Protein AF-A0A379W0Y0-F1 (afdb_monomer)

Secondary structure (DSSP, 8-state):
-----GGGTTTSHHHHHHHHHHHHHHHHHHTSSS------TT-TTSEEETTSHHHHHH-GGGTTGGGTTT-TT--GGGHHHHHHHHHT-TTSS--EEE---

Organism: Salmonella enterica I (NCBI:txid59201)

Radius of gyration: 14.14 Å; Cα contacts (8 Å, |Δi|>4): 110; chains: 1; bounding box: 39×30×35 Å

Solvent-accessible surface area (backbone atoms only — not comparable to full-atom values): 6100 Å² total; per-residue (Å²): 140,84,84,84,58,64,49,43,47,54,34,12,54,67,47,46,54,51,34,39,54,50,32,49,52,52,56,60,55,61,75,43,93,65,86,81,87,88,83,70,95,76,64,78,80,67,60,38,56,49,86,32,75,52,17,58,73,61,40,37,25,65,76,16,42,65,69,53,72,79,49,91,84,60,57,75,79,46,44,71,35,42,52,49,37,45,68,68,21,77,85,79,49,88,46,44,42,50,68,76,127

pLDDT: mean 95.02, std 7.45, range [52.53, 98.56]

Nearest PDB structures (foldseek):
  4blw-assembly2_B  TM=1.003E+00  e=2.201E-15  Escherichia coli K-12
  6qe5-assembly2_B  TM=9.973E-01  e=5.843E-13  Escherichia coli PCN033
  7p8q-assembly1_A  TM=9.212E-01  e=9.213E-12  Escherichia coli K-12
  6qdx-assembly4_D  TM=9.418E-01  e=1.453E-10  Escherichia coli
  7p9i-assembly1_A  TM=9.393E-01  e=5.769E-10  Escherichia coli K-12

Foldseek 3Di:
DDPDACLLVFQAAVNQVVLLVVLLVVVVVVVDPDDDDDDDPCCHPQKYFCPDPSNVVNVRNCNGVVVALPDPPHDPSCCSFSVVQCVVVVVPDRGMGGGDD

Sequence (101 aa):
MLSYRHSFHAGNHADVLKHTVQSLIIESLKEKEKPFLYLDTHAGAGRYQLGSEHAERTGEYLEGIARIWQQDDLPAELEPYISVVKHFNRSGQLRYYRAPR

InterPro domains:
  IPR007473 Ribosomal RNA large subunit methyltransferase J [PF04378] (33-98)
  IPR007473 Ribosomal RNA large subunit methyltransferase J [PTHR37426] (1-98)
  IPR029063 S-adenosyl-L-methionine-dependent methyltransferase superfamily [G3DSA:3.40.50.150] (1-99)
  IPR029063 S-adenosyl-L-methionine-dependent methyltransferase superfamily [SSF53335] (9-97)

Mean predicted aligned error: 2.99 Å

Structure (mmCIF, N/CA/C/O backbone):
data_AF-A0A379W0Y0-F1
#
_entry.id   AF-A0A379W0Y0-F1
#
loop_
_atom_site.group_PDB
_atom_site.id
_atom_site.type_symbol
_atom_site.label_atom_id
_atom_site.label_alt_id
_atom_site.label_comp_id
_atom_site.label_asym_id
_atom_site.label_entity_id
_atom_site.label_seq_id
_atom_site.pdbx_PDB_ins_code
_atom_site.Cartn_x
_atom_site.Cartn_y
_atom_site.Cartn_z
_atom_site.occupancy
_atom_site.B_iso_or_equiv
_atom_site.auth_seq_id
_atom_site.auth_comp_id
_atom_site.auth_asym_id
_atom_site.auth_atom_id
_atom_site.pdbx_PDB_model_num
ATOM 1 N N . MET A 1 1 ? 21.985 14.536 2.533 1.00 52.53 1 MET A N 1
ATOM 2 C CA . MET A 1 1 ? 22.063 13.459 1.523 1.00 52.53 1 MET A CA 1
ATOM 3 C C . MET A 1 1 ? 20.719 12.739 1.540 1.00 52.53 1 MET A C 1
ATOM 5 O O . MET A 1 1 ? 20.389 12.165 2.565 1.00 52.53 1 MET A O 1
ATOM 9 N N . LEU A 1 2 ? 19.903 12.852 0.489 1.00 60.81 2 LEU A N 1
ATOM 10 C CA . LEU A 1 2 ? 18.617 12.144 0.379 1.00 60.81 2 LEU A CA 1
ATOM 11 C C . LEU A 1 2 ? 18.576 11.449 -0.984 1.00 60.81 2 LEU A C 1
ATOM 13 O O . LEU A 1 2 ? 18.054 11.991 -1.953 1.00 60.81 2 LEU A O 1
ATOM 17 N N . SER A 1 3 ? 19.207 10.278 -1.063 1.00 84.44 3 SER A N 1
ATOM 18 C CA . SER A 1 3 ? 19.286 9.489 -2.302 1.00 84.44 3 SER A CA 1
ATOM 19 C C . SER A 1 3 ? 18.192 8.422 -2.393 1.00 84.44 3 SER A C 1
ATOM 21 O O . SER A 1 3 ? 17.907 7.933 -3.483 1.00 84.44 3 SER A O 1
ATOM 23 N N . TYR A 1 4 ? 17.551 8.068 -1.272 1.00 92.50 4 TYR A N 1
ATOM 24 C CA . TYR A 1 4 ? 16.474 7.082 -1.260 1.00 92.50 4 TYR A CA 1
ATOM 25 C C . TYR A 1 4 ? 15.196 7.660 -1.873 1.00 92.50 4 TYR A C 1
ATOM 27 O O . TYR A 1 4 ? 14.703 8.707 -1.446 1.00 92.50 4 TYR A O 1
ATOM 35 N N . ARG A 1 5 ? 14.624 6.945 -2.846 1.00 93.31 5 ARG A N 1
ATOM 36 C CA . ARG A 1 5 ? 13.297 7.234 -3.394 1.00 93.31 5 ARG A CA 1
ATOM 37 C C . ARG A 1 5 ? 12.438 5.987 -3.328 1.00 93.31 5 ARG A C 1
ATOM 39 O O . ARG A 1 5 ? 12.729 4.983 -3.965 1.00 93.31 5 ARG A O 1
ATOM 46 N N . HIS A 1 6 ? 11.319 6.089 -2.624 1.00 96.00 6 HIS A N 1
ATOM 47 C CA . HIS A 1 6 ? 10.412 4.956 -2.466 1.00 96.00 6 HIS A CA 1
ATOM 48 C C . HIS A 1 6 ? 9.766 4.499 -3.789 1.00 96.00 6 HIS A C 1
ATOM 50 O O . HIS A 1 6 ? 9.320 3.368 -3.889 1.00 96.00 6 HIS A O 1
ATOM 56 N N . SER A 1 7 ? 9.785 5.323 -4.846 1.00 96.00 7 SER A N 1
ATOM 57 C CA . SER A 1 7 ? 9.307 4.935 -6.181 1.00 96.00 7 SER A CA 1
ATOM 58 C C . SER A 1 7 ? 10.071 3.766 -6.812 1.00 96.00 7 SER A C 1
ATOM 60 O O . SER A 1 7 ? 9.516 3.126 -7.692 1.00 96.00 7 SER A O 1
ATOM 62 N N . PHE A 1 8 ? 11.309 3.487 -6.385 1.00 97.00 8 PHE A N 1
ATOM 63 C CA . PHE A 1 8 ? 12.052 2.291 -6.814 1.00 97.00 8 PHE A CA 1
ATOM 64 C C . PHE A 1 8 ? 11.533 0.999 -6.167 1.00 97.00 8 PHE A C 1
ATOM 66 O O . PHE A 1 8 ? 11.854 -0.083 -6.638 1.00 97.00 8 PHE A O 1
ATOM 73 N N . HIS A 1 9 ? 10.752 1.099 -5.092 1.00 97.56 9 HIS A N 1
ATOM 74 C CA . HIS A 1 9 ? 10.368 -0.042 -4.253 1.00 97.56 9 HIS A CA 1
ATOM 75 C C . HIS A 1 9 ? 8.853 -0.157 -4.056 1.00 97.56 9 HIS A C 1
ATOM 77 O O . HIS A 1 9 ? 8.368 -1.083 -3.409 1.00 97.56 9 HIS A O 1
ATOM 83 N N . ALA A 1 10 ? 8.099 0.808 -4.584 1.00 98.06 10 ALA A N 1
ATOM 84 C CA . ALA A 1 10 ? 6.671 0.925 -4.362 1.00 98.06 10 ALA A CA 1
ATOM 85 C C . ALA A 1 10 ? 5.946 -0.345 -4.820 1.00 98.06 10 ALA A C 1
ATOM 87 O O . ALA A 1 10 ? 6.011 -0.716 -5.989 1.00 98.06 10 ALA A O 1
ATOM 88 N N . GLY A 1 11 ? 5.230 -0.987 -3.899 1.00 98.12 11 GLY A N 1
ATOM 89 C CA . GLY A 1 11 ? 4.454 -2.193 -4.188 1.00 98.12 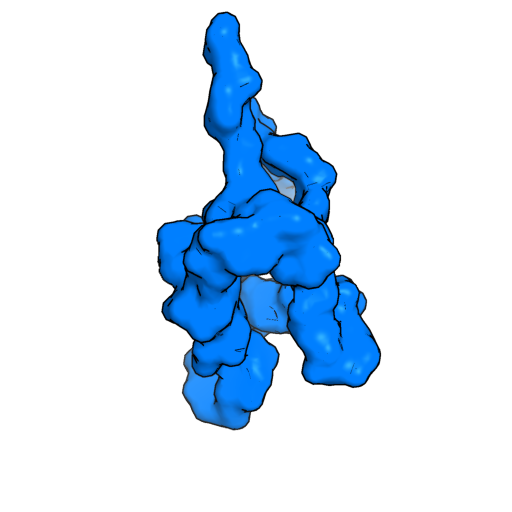11 GLY A CA 1
ATOM 90 C C . GLY A 1 11 ? 5.239 -3.499 -4.140 1.00 98.12 11 GLY A C 1
ATOM 91 O O . GLY A 1 11 ? 4.681 -4.534 -4.499 1.00 98.12 11 GLY A O 1
ATOM 92 N N . ASN A 1 12 ? 6.491 -3.484 -3.682 1.00 98.50 12 ASN A N 1
ATOM 93 C CA . ASN A 1 12 ? 7.244 -4.706 -3.413 1.00 98.50 12 ASN A CA 1
ATOM 94 C C . ASN A 1 12 ? 6.651 -5.519 -2.239 1.00 98.50 12 ASN A C 1
ATOM 96 O O . ASN A 1 12 ? 5.674 -5.124 -1.596 1.00 98.50 12 ASN A O 1
ATOM 100 N N . HIS A 1 13 ? 7.248 -6.672 -1.930 1.00 98.50 13 HIS A N 1
ATOM 101 C CA . HIS A 1 13 ? 6.771 -7.550 -0.855 1.00 98.50 13 HIS A CA 1
ATOM 102 C C . HIS A 1 13 ? 6.800 -6.893 0.542 1.00 98.50 13 HIS A C 1
ATOM 104 O O . HIS A 1 13 ? 5.939 -7.175 1.376 1.00 98.50 13 HIS A O 1
ATOM 110 N N . ALA A 1 14 ? 7.767 -6.009 0.815 1.00 98.25 14 ALA A N 1
ATOM 111 C CA . ALA A 1 14 ? 7.866 -5.312 2.098 1.00 98.25 14 ALA A CA 1
ATOM 112 C C . ALA A 1 14 ? 6.711 -4.320 2.266 1.00 98.25 14 ALA A C 1
ATOM 114 O O . ALA A 1 14 ? 6.107 -4.217 3.332 1.00 98.25 14 ALA A O 1
ATOM 115 N N . ASP A 1 15 ? 6.366 -3.636 1.183 1.00 98.19 15 ASP A N 1
ATOM 116 C CA . ASP A 1 15 ? 5.219 -2.752 1.088 1.00 98.19 15 ASP A CA 1
ATOM 117 C C . ASP A 1 15 ? 3.888 -3.504 1.234 1.00 98.19 15 ASP A C 1
ATOM 119 O O . ASP A 1 15 ? 2.995 -3.018 1.927 1.00 98.19 15 ASP A O 1
ATOM 123 N N . VAL A 1 16 ? 3.769 -4.705 0.656 1.00 98.31 16 VAL A N 1
ATOM 124 C CA . VAL A 1 16 ? 2.607 -5.589 0.854 1.00 98.31 16 VAL A CA 1
ATOM 125 C C . VAL A 1 16 ? 2.433 -5.944 2.332 1.00 98.31 16 VAL A C 1
ATOM 127 O O . VAL A 1 16 ? 1.341 -5.758 2.870 1.00 98.31 16 VAL A O 1
ATOM 130 N N . LEU A 1 17 ? 3.495 -6.393 3.011 1.00 98.56 17 LEU A N 1
ATOM 131 C CA . LEU A 1 17 ? 3.446 -6.707 4.444 1.00 98.56 17 LEU A CA 1
ATOM 132 C C . LEU A 1 17 ? 3.056 -5.474 5.270 1.00 98.56 17 LEU A C 1
ATOM 134 O O . LEU A 1 17 ? 2.122 -5.523 6.070 1.00 98.56 17 LEU A O 1
ATOM 138 N N . LYS A 1 18 ? 3.748 -4.354 5.044 1.00 98.25 18 LYS A N 1
ATOM 139 C CA . LYS A 1 18 ? 3.547 -3.099 5.775 1.00 98.25 18 LYS A CA 1
ATOM 140 C C . LYS A 1 18 ? 2.108 -2.600 5.658 1.00 98.25 18 LYS A C 1
ATOM 142 O O . LYS A 1 18 ? 1.486 -2.301 6.674 1.00 98.25 18 LYS A O 1
ATOM 147 N N . HIS A 1 19 ? 1.569 -2.521 4.443 1.00 98.38 19 HIS A N 1
ATOM 148 C CA . HIS A 1 19 ? 0.234 -1.964 4.219 1.00 98.38 19 HIS A CA 1
ATOM 149 C C . HIS A 1 19 ? -0.895 -2.920 4.599 1.00 98.38 19 HIS A C 1
ATOM 151 O O . HIS A 1 19 ? -1.957 -2.442 4.987 1.00 98.38 19 HIS A O 1
ATOM 157 N N . THR A 1 20 ? -0.652 -4.233 4.579 1.00 98.25 20 THR A N 1
ATOM 158 C CA . THR A 1 20 ? -1.579 -5.223 5.149 1.00 98.25 20 THR A CA 1
ATOM 159 C C . THR A 1 20 ? -1.734 -5.016 6.654 1.00 98.25 20 THR A C 1
ATOM 161 O O . THR A 1 20 ? -2.842 -4.863 7.163 1.00 98.25 20 THR A O 1
ATOM 164 N N . VAL A 1 21 ? -0.617 -4.951 7.385 1.00 98.50 21 VAL A N 1
ATOM 165 C CA . VAL A 1 21 ? -0.650 -4.717 8.837 1.00 98.50 21 VAL A CA 1
ATOM 166 C C . VAL A 1 21 ? -1.295 -3.366 9.142 1.00 98.50 21 VAL A C 1
ATOM 168 O O . VAL A 1 21 ? -2.153 -3.265 10.014 1.00 98.50 21 VAL A O 1
ATOM 171 N N . GLN A 1 22 ? -0.927 -2.331 8.388 1.00 98.50 22 GLN A N 1
ATOM 172 C CA . GLN A 1 22 ? -1.490 -0.999 8.551 1.00 98.50 22 GLN A CA 1
ATOM 173 C C . GLN A 1 22 ? -3.012 -0.972 8.337 1.00 98.50 22 GLN A C 1
ATOM 175 O O . GLN A 1 22 ? -3.711 -0.358 9.142 1.00 98.50 22 GLN A O 1
ATOM 180 N N . SER A 1 23 ? -3.539 -1.620 7.289 1.00 98.25 23 SER A N 1
ATOM 181 C CA . SER A 1 23 ? -4.986 -1.6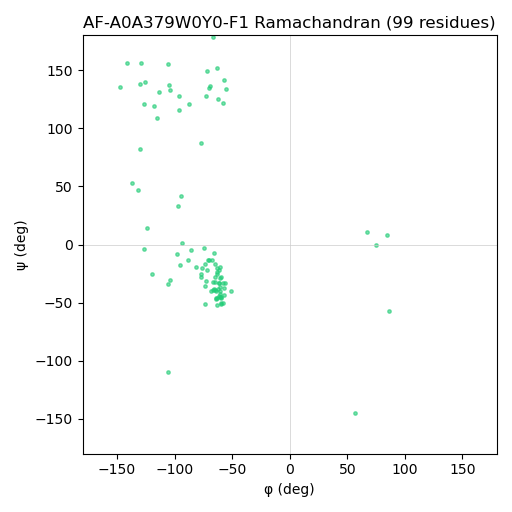43 7.047 1.00 98.25 23 SER A CA 1
ATOM 182 C C . SER A 1 23 ? -5.737 -2.355 8.162 1.00 98.25 23 SER A C 1
ATOM 184 O O . SER A 1 23 ? -6.773 -1.866 8.590 1.00 98.25 23 SER A O 1
ATOM 186 N N . LEU A 1 24 ? -5.196 -3.459 8.680 1.00 98.44 24 LEU A N 1
ATOM 187 C CA . LEU A 1 24 ? -5.815 -4.198 9.782 1.00 98.44 24 LEU A CA 1
ATOM 188 C C . LEU A 1 24 ? -5.822 -3.394 11.088 1.00 98.44 24 LEU A C 1
ATOM 190 O O . LEU A 1 24 ? -6.825 -3.385 11.797 1.00 98.44 24 LEU A O 1
ATOM 194 N N . ILE A 1 25 ? -4.741 -2.662 11.382 1.00 98.50 25 ILE A N 1
ATOM 195 C CA . ILE A 1 25 ? -4.702 -1.738 12.526 1.00 98.50 25 ILE A CA 1
ATOM 196 C C . ILE A 1 25 ? -5.779 -0.658 12.375 1.00 98.50 25 ILE A C 1
ATOM 198 O O . ILE A 1 25 ? -6.486 -0.363 13.335 1.00 98.50 25 ILE A O 1
ATOM 202 N N . ILE A 1 26 ? -5.920 -0.076 11.180 1.00 98.00 26 ILE A N 1
ATOM 203 C CA . ILE A 1 26 ? -6.936 0.948 10.906 1.00 98.00 26 ILE A CA 1
ATOM 204 C C . ILE A 1 26 ? -8.349 0.376 11.070 1.00 98.00 26 ILE A C 1
ATOM 206 O O . ILE A 1 26 ? -9.172 1.010 11.727 1.00 98.00 26 ILE A O 1
ATOM 210 N N . GLU A 1 27 ? -8.631 -0.812 10.530 1.00 98.12 27 GLU A N 1
ATOM 211 C CA . GLU A 1 27 ? -9.938 -1.459 10.697 1.00 98.12 27 GLU A CA 1
ATOM 212 C C . GLU A 1 27 ? -10.251 -1.739 12.170 1.00 98.12 27 GLU A C 1
ATOM 214 O O . GLU A 1 27 ? -11.341 -1.404 12.626 1.00 98.12 27 GLU A O 1
ATOM 219 N N . SER A 1 28 ? -9.277 -2.217 12.949 1.00 98.44 28 SER A N 1
ATOM 220 C CA . SER A 1 28 ? -9.474 -2.446 14.384 1.00 98.44 28 SER A CA 1
ATOM 221 C C . SER A 1 28 ? -9.705 -1.145 15.167 1.00 98.44 28 SER A C 1
ATOM 223 O O . SER A 1 28 ? -10.556 -1.083 16.053 1.00 98.44 28 SER A O 1
ATOM 225 N N . LEU A 1 29 ? -9.006 -0.055 14.827 1.00 98.31 29 LEU A N 1
ATOM 226 C CA . LEU A 1 29 ? -9.232 1.250 15.461 1.00 98.31 29 LEU A CA 1
ATOM 227 C C . LEU A 1 29 ? -10.633 1.810 15.171 1.00 98.31 29 LEU A C 1
ATOM 229 O O . LEU A 1 29 ? -11.205 2.477 16.034 1.00 98.31 29 LEU A O 1
ATOM 233 N N . LYS A 1 30 ? -11.197 1.514 13.992 1.00 97.56 30 LYS A N 1
ATOM 234 C CA . LYS A 1 30 ? -12.552 1.925 13.585 1.00 97.56 30 LYS A CA 1
ATOM 235 C C . LYS A 1 30 ? -13.671 1.186 14.325 1.00 97.56 30 LYS A C 1
ATOM 237 O O . LYS A 1 30 ? -14.807 1.646 14.274 1.00 97.56 30 LYS A O 1
ATOM 242 N N . GLU A 1 31 ? -13.385 0.090 15.032 1.00 98.44 31 GLU A N 1
ATOM 243 C CA . GLU A 1 31 ? -14.386 -0.635 15.836 1.00 98.44 31 GLU A CA 1
ATOM 244 C C . GLU A 1 31 ? -14.951 0.215 16.988 1.00 98.44 31 GLU A C 1
ATOM 246 O O . GLU A 1 31 ? -16.029 -0.068 17.510 1.00 98.44 31 GLU A O 1
ATOM 251 N N . LYS A 1 32 ? -14.235 1.270 17.400 1.00 98.19 32 LYS A N 1
ATOM 252 C CA . LYS A 1 32 ? -14.696 2.235 18.403 1.00 98.19 32 LYS A CA 1
ATOM 253 C C . LYS A 1 32 ? -15.111 3.535 17.728 1.00 98.19 32 LYS A C 1
ATOM 255 O O . LYS A 1 32 ? -14.371 4.089 16.928 1.00 98.19 32 LYS A O 1
ATOM 260 N N . GLU A 1 33 ? -16.228 4.108 18.170 1.00 97.50 33 GLU A N 1
ATOM 261 C CA . GLU A 1 33 ? -16.724 5.392 17.646 1.00 97.50 33 GLU A CA 1
ATOM 262 C C . GLU A 1 33 ? -15.836 6.601 17.998 1.00 97.50 33 GLU A C 1
ATOM 264 O O . GLU A 1 33 ? -16.004 7.689 17.449 1.00 97.50 33 GLU A O 1
ATOM 269 N N . LYS A 1 34 ? -14.886 6.446 18.931 1.00 98.12 34 LYS A N 1
ATOM 270 C CA . LYS A 1 34 ? -13.976 7.536 19.300 1.00 98.12 34 LYS A CA 1
ATOM 271 C C . LYS A 1 34 ? -12.999 7.817 18.152 1.00 98.12 34 LYS A C 1
ATOM 273 O O . LYS A 1 34 ? -12.391 6.876 17.645 1.00 98.12 34 LYS A O 1
ATOM 278 N N . PRO A 1 35 ? -12.768 9.093 17.792 1.00 98.25 35 PRO A N 1
ATOM 279 C CA . PRO A 1 35 ? -11.807 9.427 16.750 1.00 98.25 35 PRO A CA 1
ATOM 280 C C . PRO A 1 35 ? -10.385 9.013 17.153 1.00 98.25 35 PRO A C 1
ATOM 282 O O . PRO A 1 35 ? -10.033 9.024 18.336 1.00 98.25 35 PRO A O 1
ATOM 285 N N . PHE A 1 36 ? -9.553 8.710 16.156 1.00 98.38 36 PHE A N 1
ATOM 286 C CA . PHE A 1 36 ? -8.131 8.416 16.328 1.00 98.38 36 PHE A CA 1
ATOM 287 C C . PHE A 1 36 ? -7.268 9.257 15.377 1.00 98.38 36 PHE A C 1
ATOM 289 O O . PHE A 1 36 ? -7.730 9.725 14.337 1.00 98.38 36 PHE A O 1
ATOM 296 N N . LEU A 1 37 ? -6.001 9.452 15.749 1.00 98.06 37 LEU A N 1
ATOM 297 C CA . LEU A 1 37 ? -4.995 10.120 14.924 1.00 98.06 37 LEU A CA 1
ATOM 298 C C . LEU A 1 37 ? -4.177 9.073 14.166 1.00 98.06 37 LEU A C 1
ATOM 300 O O . LEU A 1 37 ? -3.580 8.191 14.782 1.00 98.06 37 LEU A O 1
ATOM 304 N N . TYR A 1 38 ? -4.081 9.228 12.849 1.00 97.62 38 TYR A N 1
ATOM 305 C CA . TYR A 1 38 ? -3.083 8.541 12.037 1.00 97.62 38 TYR A CA 1
ATOM 306 C C . TYR A 1 38 ? -1.878 9.467 11.825 1.00 97.62 38 TYR A C 1
ATOM 308 O O . TYR A 1 38 ? -2.004 10.532 11.217 1.00 97.62 38 TYR A O 1
ATOM 316 N N . LEU A 1 39 ? -0.716 9.073 12.348 1.00 97.69 39 LEU A N 1
ATOM 317 C CA . LEU A 1 39 ? 0.535 9.820 12.228 1.00 97.69 39 LEU A CA 1
ATOM 318 C C . LEU A 1 39 ? 1.566 8.977 11.477 1.00 97.69 39 LEU A C 1
ATOM 320 O O . LEU A 1 39 ? 1.961 7.910 11.942 1.00 97.69 39 LEU A O 1
ATOM 324 N N . ASP A 1 40 ? 2.026 9.488 10.337 1.00 96.88 40 ASP A N 1
ATOM 325 C CA . ASP A 1 40 ? 3.033 8.850 9.492 1.00 96.88 40 ASP A CA 1
ATOM 326 C C . ASP A 1 40 ? 4.297 9.716 9.446 1.00 96.88 40 ASP A C 1
ATOM 328 O O . ASP A 1 40 ? 4.315 10.803 8.864 1.00 96.88 40 ASP A O 1
ATOM 332 N N . THR A 1 41 ? 5.357 9.240 10.098 1.00 96.62 41 THR A N 1
ATOM 333 C CA . THR A 1 41 ? 6.624 9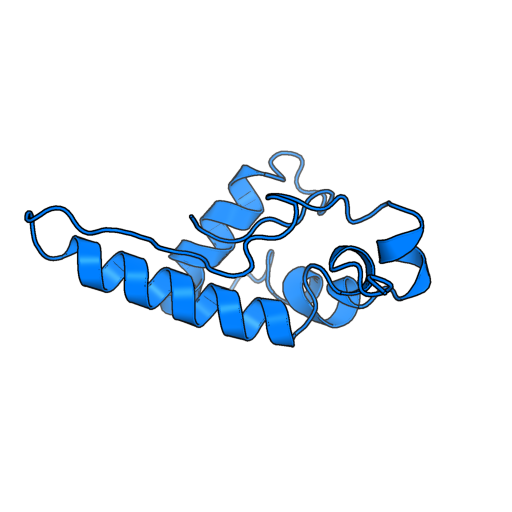.975 10.233 1.00 96.62 41 THR A CA 1
ATOM 334 C C . THR A 1 41 ? 7.414 10.047 8.926 1.00 96.62 41 THR A C 1
ATOM 336 O O . THR A 1 41 ? 8.237 10.945 8.766 1.00 96.62 41 THR A O 1
ATOM 339 N N . HIS A 1 42 ? 7.168 9.127 7.988 1.00 94.69 42 HIS A N 1
ATOM 340 C CA . HIS A 1 42 ? 7.923 8.985 6.742 1.00 94.69 42 HIS A CA 1
ATOM 341 C C . HIS A 1 42 ? 6.973 8.731 5.562 1.00 94.69 42 HIS A C 1
ATOM 343 O O . HIS A 1 42 ? 7.155 7.803 4.774 1.00 94.69 42 HIS A O 1
ATOM 349 N N . ALA A 1 43 ? 5.981 9.611 5.408 1.00 93.62 43 ALA A N 1
ATOM 350 C CA . ALA A 1 43 ? 4.823 9.397 4.538 1.00 93.62 43 ALA A CA 1
ATOM 351 C C . ALA A 1 43 ? 5.093 9.328 3.024 1.00 93.62 43 ALA A C 1
ATOM 353 O O . ALA A 1 43 ? 4.176 9.054 2.238 1.00 93.62 43 ALA A O 1
ATOM 354 N N . GLY A 1 44 ? 6.321 9.602 2.581 1.00 92.62 44 GLY A N 1
ATOM 355 C CA . GLY A 1 44 ? 6.694 9.552 1.171 1.00 92.62 44 GLY A CA 1
ATOM 356 C C . GLY A 1 44 ? 5.834 10.464 0.283 1.00 92.62 44 GLY A C 1
ATOM 357 O O . GLY A 1 44 ? 5.428 11.551 0.683 1.00 92.62 44 GLY A O 1
ATOM 358 N N . ALA A 1 45 ? 5.560 10.020 -0.947 1.00 93.25 45 ALA A N 1
ATOM 359 C CA . ALA A 1 45 ? 4.901 10.824 -1.984 1.00 93.25 45 ALA A CA 1
ATOM 360 C C . ALA A 1 45 ? 3.369 10.658 -2.042 1.00 93.25 45 ALA A C 1
ATOM 362 O O . ALA A 1 45 ? 2.718 11.223 -2.919 1.00 93.25 45 ALA A O 1
ATOM 363 N N . GLY A 1 46 ? 2.764 9.851 -1.165 1.00 92.81 46 GLY A N 1
ATOM 364 C CA . GLY A 1 46 ? 1.322 9.569 -1.218 1.00 92.81 46 GLY A CA 1
ATOM 365 C C . GLY A 1 46 ? 0.950 8.416 -2.148 1.00 92.81 46 GLY A C 1
ATOM 366 O O . GLY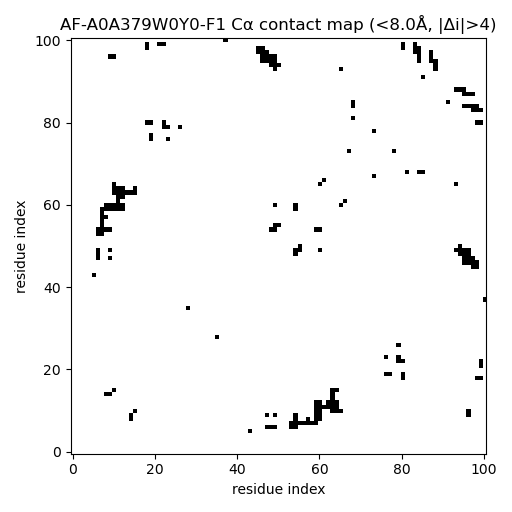 A 1 46 ? 0.335 7.443 -1.715 1.00 92.81 46 GLY A O 1
ATOM 367 N N . ARG A 1 47 ? 1.325 8.529 -3.424 1.00 94.31 47 ARG A N 1
ATOM 368 C CA . ARG A 1 47 ? 1.098 7.520 -4.469 1.00 94.31 47 ARG A CA 1
ATOM 369 C C . ARG A 1 47 ? 2.299 7.426 -5.403 1.00 94.31 47 ARG A C 1
ATOM 371 O O . ARG A 1 47 ? 3.018 8.407 -5.583 1.00 94.31 47 ARG A O 1
A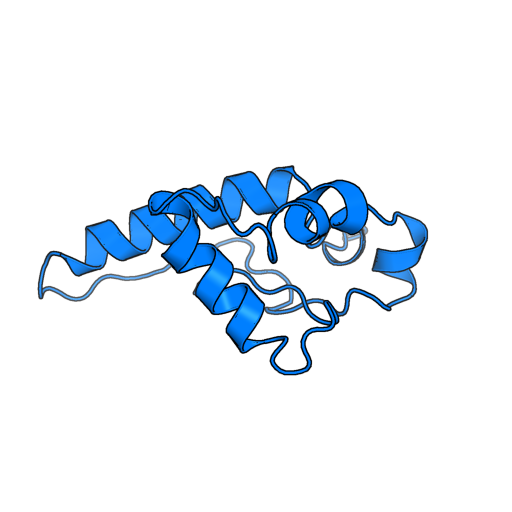TOM 378 N N . TYR A 1 48 ? 2.448 6.283 -6.057 1.00 96.94 48 TYR A N 1
ATOM 379 C CA . TYR A 1 48 ? 3.552 6.002 -6.972 1.00 96.94 48 TYR A CA 1
ATOM 380 C C . TYR A 1 48 ? 3.0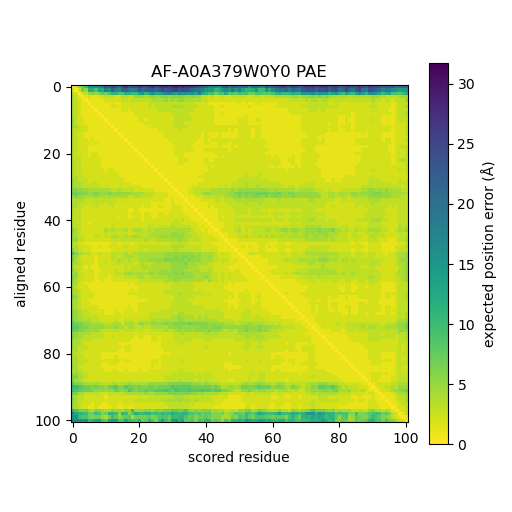20 5.469 -8.299 1.00 96.94 48 TYR A C 1
ATOM 382 O O . TYR A 1 48 ? 2.087 4.672 -8.317 1.00 96.94 48 TYR A O 1
ATOM 390 N N . GLN A 1 49 ? 3.595 5.924 -9.411 1.00 97.31 49 GLN A N 1
ATOM 391 C CA . GLN A 1 49 ? 3.285 5.403 -10.741 1.00 97.31 49 GLN A CA 1
ATOM 392 C C . GLN A 1 49 ? 4.194 4.206 -11.035 1.00 97.31 49 GLN A C 1
ATOM 394 O O . GLN A 1 49 ? 5.417 4.345 -11.020 1.00 97.31 49 GLN A O 1
ATOM 399 N N . LEU A 1 50 ? 3.594 3.046 -11.297 1.00 97.25 50 LEU A N 1
ATOM 400 C CA . LEU A 1 50 ? 4.308 1.778 -11.483 1.00 97.25 50 LEU A CA 1
ATOM 401 C C . LEU A 1 50 ? 4.892 1.606 -12.893 1.00 97.25 50 LEU A C 1
ATOM 403 O O . LEU A 1 50 ? 5.848 0.864 -13.062 1.00 97.25 50 LEU A O 1
ATOM 407 N N . GLY A 1 51 ? 4.384 2.356 -13.874 1.00 94.69 51 GLY A N 1
ATOM 408 C CA . GLY A 1 51 ? 5.011 2.534 -15.193 1.00 94.69 51 GLY A CA 1
ATOM 409 C C . GLY A 1 51 ? 5.878 3.794 -15.257 1.00 94.69 51 GLY A C 1
ATOM 410 O O . GLY A 1 51 ? 5.720 4.606 -16.163 1.00 94.69 51 GLY A O 1
ATOM 411 N N . SER A 1 52 ? 6.651 4.074 -14.204 1.00 94.94 52 SER A N 1
ATOM 412 C CA . SER A 1 52 ? 7.641 5.160 -14.199 1.00 94.94 52 SER A CA 1
ATOM 413 C C . SER A 1 52 ? 9.041 4.575 -14.3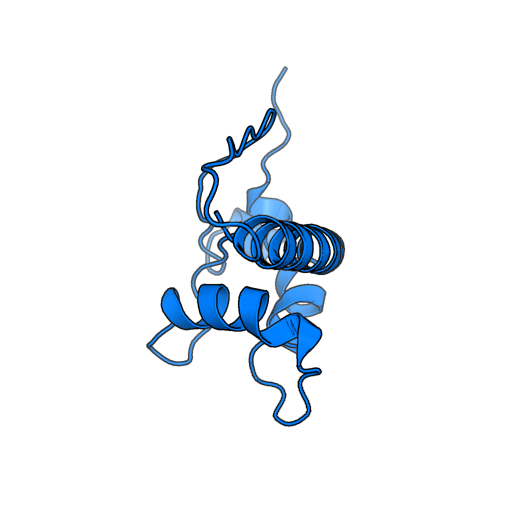14 1.00 94.94 52 SER A C 1
ATOM 415 O O . SER A 1 52 ? 9.259 3.452 -13.867 1.00 94.94 52 SER A O 1
ATOM 417 N N . GLU A 1 53 ? 10.004 5.354 -14.816 1.00 96.25 53 GLU A N 1
ATOM 418 C CA . GLU A 1 53 ? 11.396 4.902 -14.982 1.00 96.25 53 GLU A CA 1
ATOM 419 C C . GLU A 1 53 ? 11.965 4.280 -13.694 1.00 96.25 53 GLU A C 1
ATOM 421 O O . GLU A 1 53 ? 12.624 3.248 -13.739 1.00 96.25 53 GLU A O 1
ATOM 426 N N . HIS A 1 54 ? 11.668 4.856 -12.522 1.00 95.25 54 HIS A N 1
ATOM 427 C CA . HIS A 1 54 ? 12.133 4.305 -11.247 1.00 95.25 54 HIS A CA 1
ATOM 428 C C . HIS A 1 54 ? 11.551 2.916 -10.948 1.00 95.25 54 HIS A C 1
ATOM 430 O O . HIS A 1 54 ? 12.291 2.033 -10.526 1.00 95.25 54 HIS A O 1
ATOM 436 N N . ALA A 1 55 ? 10.239 2.741 -11.130 1.00 95.12 55 ALA A N 1
ATOM 437 C CA . ALA A 1 55 ? 9.548 1.495 -10.811 1.00 95.12 55 ALA A CA 1
ATOM 438 C C . ALA A 1 55 ? 9.858 0.399 -11.840 1.00 95.12 55 ALA A C 1
ATOM 440 O O . ALA A 1 55 ? 10.001 -0.760 -11.470 1.00 95.12 55 ALA A O 1
ATOM 441 N N . GLU A 1 56 ? 10.016 0.761 -13.116 1.00 95.06 56 GLU A N 1
ATOM 442 C CA . GLU A 1 56 ? 10.399 -0.168 -14.185 1.00 95.06 56 GLU A CA 1
ATOM 443 C C . GLU A 1 56 ? 11.867 -0.586 -14.093 1.00 95.06 56 GLU A C 1
ATOM 445 O O . GLU A 1 56 ? 12.201 -1.722 -14.419 1.00 95.06 56 GLU A O 1
ATOM 450 N N . ARG A 1 57 ? 12.748 0.295 -13.600 1.00 96.19 57 ARG A N 1
ATOM 451 C CA . ARG A 1 57 ? 14.173 -0.015 -13.433 1.00 96.19 57 ARG A CA 1
ATOM 452 C C . ARG A 1 57 ? 14.425 -1.177 -12.473 1.00 96.19 57 ARG A C 1
ATOM 454 O O . ARG A 1 57 ? 15.406 -1.892 -12.655 1.00 96.19 57 ARG A O 1
ATOM 461 N N . THR A 1 58 ? 13.598 -1.337 -11.443 1.00 96.25 58 THR A N 1
ATOM 462 C CA . THR A 1 58 ? 13.727 -2.430 -10.465 1.00 96.25 58 THR A CA 1
ATOM 463 C C . THR A 1 58 ? 12.665 -3.508 -10.657 1.00 96.25 58 THR A C 1
ATOM 465 O O . THR A 1 58 ? 12.937 -4.677 -10.416 1.00 96.25 58 THR A O 1
ATOM 468 N N . GLY A 1 59 ? 11.456 -3.133 -11.083 1.00 96.94 59 GLY A N 1
ATOM 469 C CA . GLY A 1 59 ? 10.344 -4.051 -11.311 1.00 96.94 59 GLY A CA 1
ATOM 470 C C . GLY A 1 59 ? 9.793 -4.713 -10.044 1.00 96.94 59 GLY A C 1
ATOM 471 O O . GLY A 1 59 ? 8.986 -5.629 -10.160 1.00 96.94 59 GLY A O 1
ATOM 472 N N . GLU A 1 60 ? 10.175 -4.271 -8.839 1.00 98.56 60 GLU A N 1
ATOM 473 C CA . GLU A 1 60 ? 9.884 -5.005 -7.592 1.00 98.56 60 GLU A CA 1
ATOM 474 C C . GLU A 1 60 ? 8.380 -5.217 -7.332 1.00 98.56 60 GLU A C 1
ATOM 476 O O . GLU A 1 60 ? 7.979 -6.201 -6.707 1.00 98.56 60 GLU A O 1
ATOM 481 N N . TYR A 1 61 ? 7.519 -4.327 -7.835 1.00 98.38 61 TYR A N 1
ATOM 482 C CA . TYR A 1 61 ? 6.066 -4.457 -7.690 1.00 98.38 61 TYR A CA 1
ATOM 483 C C . TYR A 1 61 ? 5.493 -5.702 -8.387 1.00 98.38 61 TYR A C 1
ATOM 485 O O . TYR A 1 61 ? 4.447 -6.205 -7.967 1.00 98.38 61 TYR A O 1
ATOM 493 N N . LEU A 1 62 ? 6.178 -6.205 -9.426 1.00 98.38 62 LEU A N 1
ATOM 494 C CA . LEU A 1 62 ? 5.810 -7.422 -10.154 1.00 98.38 62 LEU A CA 1
ATOM 495 C C . LEU A 1 62 ? 5.912 -8.664 -9.260 1.00 98.38 62 LEU A C 1
ATOM 497 O O . LEU A 1 62 ? 5.182 -9.635 -9.456 1.00 98.38 62 LEU A O 1
ATOM 501 N N . GLU A 1 63 ? 6.789 -8.626 -8.256 1.00 98.38 63 GLU A N 1
ATOM 502 C CA . GLU A 1 63 ? 6.970 -9.704 -7.282 1.00 98.38 63 GLU A CA 1
ATOM 503 C C . GLU A 1 63 ? 6.223 -9.469 -5.964 1.00 98.38 63 GLU A C 1
ATOM 505 O O . GLU A 1 63 ? 6.133 -10.375 -5.138 1.00 98.38 63 GLU A O 1
ATOM 510 N N . GLY A 1 64 ? 5.655 -8.276 -5.781 1.00 98.44 64 GLY A N 1
ATOM 511 C CA . GLY A 1 64 ? 4.814 -7.921 -4.645 1.00 98.44 64 GLY A CA 1
ATOM 512 C C . GLY A 1 64 ? 3.341 -7.838 -5.031 1.00 98.44 64 GLY A C 1
ATOM 513 O O . GLY A 1 64 ? 2.683 -8.845 -5.291 1.00 98.44 64 GLY A O 1
ATOM 514 N N . ILE A 1 65 ? 2.809 -6.616 -5.055 1.00 98.38 65 ILE A N 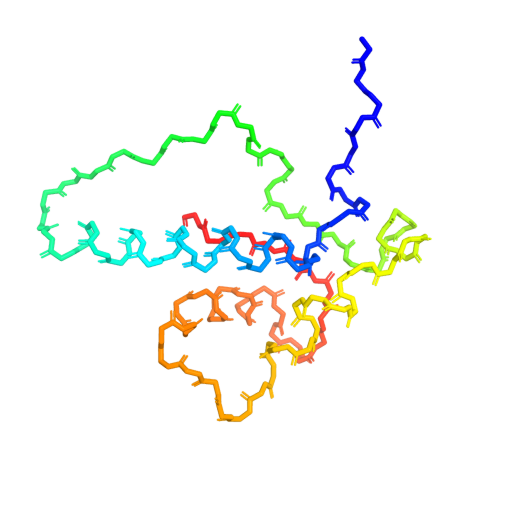1
ATOM 515 C CA . ILE A 1 65 ? 1.374 -6.351 -5.198 1.00 98.38 65 ILE A CA 1
ATOM 516 C C . ILE A 1 65 ? 0.766 -6.941 -6.479 1.00 98.38 65 ILE A C 1
ATOM 518 O O . ILE A 1 65 ? -0.378 -7.399 -6.452 1.0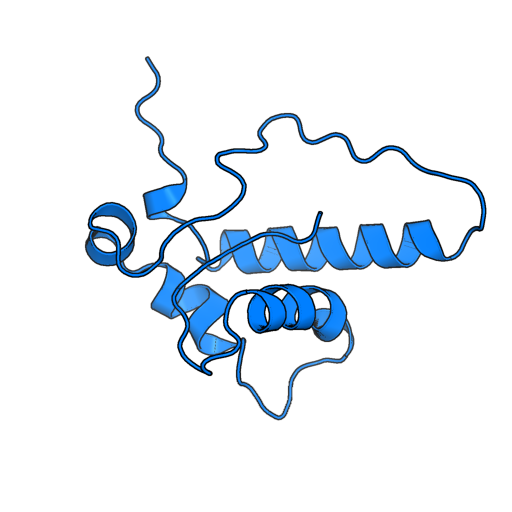0 98.38 65 ILE A O 1
ATOM 522 N N . ALA A 1 66 ? 1.522 -7.007 -7.580 1.00 98.00 66 ALA A N 1
ATOM 523 C CA . ALA A 1 66 ? 1.030 -7.581 -8.831 1.00 98.00 66 ALA A CA 1
ATOM 524 C C . ALA A 1 66 ? 0.621 -9.056 -8.689 1.00 98.00 66 ALA A C 1
ATOM 526 O O . ALA A 1 66 ? -0.297 -9.492 -9.379 1.00 98.00 66 ALA A O 1
ATOM 527 N N . ARG A 1 67 ? 1.247 -9.804 -7.770 1.00 98.06 67 ARG A N 1
ATOM 528 C CA . ARG A 1 67 ? 0.946 -11.223 -7.542 1.00 98.06 67 ARG A CA 1
ATOM 529 C C . ARG A 1 67 ? -0.350 -11.462 -6.774 1.00 98.06 67 ARG A C 1
ATOM 531 O O . ARG A 1 67 ? -0.868 -12.568 -6.850 1.00 98.06 67 ARG A O 1
ATOM 538 N N . ILE A 1 68 ? -0.861 -10.470 -6.040 1.00 97.44 68 ILE A N 1
ATOM 539 C CA . ILE A 1 68 ? -1.975 -10.679 -5.097 1.00 97.44 68 ILE A CA 1
ATOM 540 C C . ILE A 1 68 ? -3.228 -9.853 -5.409 1.00 97.44 68 ILE A C 1
ATOM 542 O O . ILE A 1 68 ? -4.326 -10.249 -5.041 1.00 97.44 68 ILE A O 1
ATOM 546 N N . TRP A 1 69 ? -3.109 -8.710 -6.096 1.00 97.25 69 TRP A N 1
ATOM 547 C CA . TRP A 1 69 ? -4.214 -7.739 -6.181 1.00 97.25 69 TRP A CA 1
ATOM 548 C C . TRP A 1 69 ? -5.430 -8.185 -7.017 1.00 97.25 69 TRP A C 1
ATOM 550 O O . TRP A 1 69 ? -6.483 -7.548 -6.946 1.00 97.25 69 TRP A O 1
ATOM 560 N N . GLN A 1 70 ? -5.287 -9.252 -7.806 1.00 96.25 70 GLN A N 1
ATOM 561 C CA . GLN A 1 70 ? -6.330 -9.839 -8.662 1.00 96.25 70 GLN A CA 1
ATOM 562 C C . GLN A 1 70 ? -6.561 -11.326 -8.362 1.00 96.25 70 GLN A C 1
ATOM 564 O O . GLN A 1 70 ? -7.154 -12.012 -9.182 1.00 96.25 70 GLN A O 1
ATOM 569 N N . GLN A 1 71 ? -6.063 -11.837 -7.233 1.00 96.50 71 GLN A N 1
ATOM 570 C CA . GLN A 1 71 ? -6.330 -13.224 -6.856 1.00 96.50 71 GLN A CA 1
ATOM 571 C C . GLN A 1 71 ? -7.804 -13.390 -6.477 1.00 96.50 71 GLN A C 1
ATOM 573 O O . GLN A 1 71 ? -8.361 -12.543 -5.772 1.00 96.50 71 GLN A O 1
ATOM 578 N N . ASP A 1 72 ? -8.414 -14.471 -6.960 1.00 94.44 72 ASP A N 1
ATOM 579 C CA . ASP A 1 72 ? -9.811 -14.813 -6.676 1.00 94.44 72 ASP A CA 1
ATOM 580 C C . ASP A 1 72 ? -9.975 -15.405 -5.266 1.00 94.44 72 ASP A C 1
ATOM 582 O O . ASP A 1 72 ? -11.019 -15.242 -4.639 1.00 94.44 72 ASP A O 1
ATOM 586 N N . ASP A 1 73 ? -8.931 -16.052 -4.743 1.00 95.88 73 ASP A N 1
ATOM 587 C CA . ASP A 1 73 ? -8.865 -16.690 -3.424 1.00 95.88 73 ASP A CA 1
ATOM 588 C C . ASP A 1 73 ? -8.200 -15.794 -2.364 1.00 95.88 73 ASP A C 1
ATOM 590 O O . ASP A 1 73 ? -7.517 -16.266 -1.453 1.00 95.88 73 ASP A O 1
ATOM 594 N N . LEU A 1 74 ? -8.395 -14.477 -2.477 1.00 96.62 74 LEU A N 1
ATOM 595 C CA . LEU A 1 74 ? -7.824 -13.511 -1.546 1.00 96.62 74 LEU A CA 1
ATOM 596 C C . LEU A 1 74 ? -8.371 -13.735 -0.117 1.00 96.62 74 LEU A C 1
ATOM 598 O O . LEU A 1 74 ? -9.586 -13.680 0.075 1.00 96.62 74 LEU A O 1
ATOM 602 N N . PRO A 1 75 ? -7.509 -13.913 0.904 1.00 97.69 75 PRO A N 1
ATOM 603 C CA . PRO A 1 75 ? -7.945 -13.945 2.298 1.00 97.69 75 PRO A CA 1
ATOM 604 C C . PRO A 1 75 ? -8.693 -12.666 2.691 1.00 97.69 75 PRO A C 1
ATOM 606 O O . PRO A 1 75 ? -8.283 -11.564 2.309 1.00 97.69 75 PRO A O 1
ATOM 609 N N . ALA A 1 76 ? -9.749 -12.807 3.495 1.00 97.56 76 ALA A N 1
ATOM 610 C CA . ALA A 1 76 ? -10.618 -11.699 3.899 1.00 97.56 76 ALA A CA 1
ATOM 611 C C . ALA A 1 76 ? -9.839 -10.559 4.584 1.00 97.56 76 ALA A C 1
ATOM 613 O O . ALA A 1 76 ? -10.135 -9.379 4.402 1.00 97.56 76 ALA A O 1
ATOM 614 N N . GLU A 1 77 ? -8.777 -10.891 5.318 1.00 97.38 77 GLU A N 1
ATOM 615 C CA . GLU A 1 77 ? -7.908 -9.941 6.012 1.00 97.38 77 GLU A CA 1
ATOM 616 C C . GLU A 1 77 ? -7.172 -8.986 5.057 1.00 97.38 77 GLU A C 1
ATOM 618 O O . GLU A 1 77 ? -6.770 -7.892 5.457 1.00 97.38 77 GLU A O 1
ATOM 623 N N . LEU A 1 78 ? -6.990 -9.370 3.789 1.00 97.75 78 LEU A N 1
ATOM 624 C CA . LEU A 1 78 ? -6.348 -8.525 2.782 1.00 97.75 78 LEU A CA 1
ATOM 625 C C . LEU A 1 78 ? -7.337 -7.603 2.060 1.00 97.75 78 LEU A C 1
ATOM 627 O O . LEU A 1 78 ? -6.903 -6.659 1.395 1.00 97.75 78 LEU A O 1
ATOM 631 N N . GLU A 1 79 ? -8.649 -7.824 2.181 1.00 97.00 79 GLU A N 1
ATOM 632 C CA . GLU A 1 79 ? -9.665 -7.031 1.479 1.00 97.00 79 GLU A CA 1
ATOM 633 C C . GLU A 1 79 ? -9.582 -5.520 1.764 1.00 97.00 79 GLU A C 1
ATOM 635 O O . GLU A 1 79 ? -9.632 -4.740 0.801 1.00 97.00 79 GLU A O 1
ATOM 640 N N . PRO A 1 80 ? -9.389 -5.049 3.016 1.00 97.00 80 PRO A N 1
ATOM 641 C CA . PRO A 1 80 ? -9.275 -3.617 3.292 1.00 97.00 80 PRO A CA 1
ATOM 642 C C . PRO A 1 80 ? -8.095 -2.977 2.553 1.00 97.00 80 PRO A C 1
ATOM 644 O O . PRO A 1 80 ? -8.200 -1.866 2.037 1.00 97.00 80 PRO A O 1
ATOM 647 N N . TYR A 1 81 ? -6.982 -3.697 2.429 1.00 97.88 81 TYR A N 1
ATOM 648 C CA . TYR A 1 81 ? -5.818 -3.230 1.687 1.00 97.88 81 TYR A CA 1
ATOM 649 C C . TYR A 1 81 ? -6.044 -3.284 0.166 1.00 97.88 81 TYR A C 1
ATOM 651 O O . TYR A 1 81 ? -5.855 -2.281 -0.531 1.00 97.88 81 TYR A O 1
ATOM 659 N N . ILE A 1 82 ? -6.483 -4.427 -0.368 1.00 97.50 82 ILE A N 1
ATOM 660 C CA . ILE A 1 82 ? -6.652 -4.615 -1.815 1.00 97.50 82 ILE A CA 1
ATOM 661 C C . ILE A 1 82 ? -7.773 -3.740 -2.380 1.00 97.50 82 ILE A C 1
ATOM 663 O O . ILE A 1 82 ? -7.650 -3.250 -3.505 1.00 97.50 82 ILE A O 1
ATOM 667 N N . SER A 1 83 ? -8.831 -3.464 -1.616 1.00 95.94 83 SER A N 1
ATOM 668 C CA . SER A 1 83 ? -9.901 -2.551 -2.041 1.00 95.94 83 SER A CA 1
ATOM 669 C C . SER A 1 83 ? -9.378 -1.136 -2.318 1.00 95.94 83 SER A C 1
ATOM 671 O O . SER A 1 83 ? -9.737 -0.537 -3.336 1.00 95.94 83 SER A O 1
ATOM 673 N N . VAL A 1 84 ? -8.451 -0.629 -1.495 1.00 96.62 84 VAL A N 1
ATOM 674 C CA . VAL A 1 84 ? -7.769 0.653 -1.730 1.00 96.62 84 VAL A CA 1
ATOM 675 C C . VAL A 1 84 ? -6.924 0.582 -3.000 1.00 96.62 84 VAL A C 1
ATOM 677 O O . VAL A 1 84 ? -7.016 1.472 -3.846 1.00 96.62 84 VAL A O 1
ATOM 680 N N . VAL A 1 85 ? -6.145 -0.487 -3.199 1.00 97.06 85 VAL A N 1
ATOM 681 C CA . VAL A 1 85 ? -5.338 -0.658 -4.422 1.00 97.06 85 VAL A CA 1
ATOM 682 C C . VAL A 1 85 ? -6.229 -0.682 -5.671 1.00 97.06 85 VAL A C 1
ATOM 684 O O . VAL A 1 85 ? -5.958 0.043 -6.632 1.00 97.06 85 VAL A O 1
ATOM 687 N N . LYS A 1 86 ? -7.334 -1.438 -5.653 1.00 96.31 86 LYS A N 1
ATOM 688 C CA . LYS A 1 86 ? -8.315 -1.498 -6.750 1.00 96.31 86 LYS A CA 1
ATOM 689 C C . LYS A 1 86 ? -8.979 -0.140 -6.999 1.00 96.31 86 LYS A C 1
ATOM 691 O O . LYS A 1 86 ? -9.146 0.250 -8.154 1.00 96.31 86 LYS A O 1
ATOM 696 N N . HIS A 1 87 ? -9.274 0.635 -5.952 1.00 95.44 87 HIS A N 1
ATOM 697 C CA . HIS A 1 87 ? -9.864 1.972 -6.080 1.00 95.44 87 HIS A CA 1
ATOM 698 C C . HIS A 1 87 ? -9.020 2.921 -6.947 1.00 95.44 87 HIS A C 1
ATOM 700 O O . HIS A 1 87 ? -9.582 3.709 -7.713 1.00 95.44 87 HIS A O 1
ATOM 706 N N . PHE A 1 88 ? -7.688 2.837 -6.857 1.00 94.88 88 PHE A N 1
ATOM 707 C CA . PHE A 1 88 ? -6.763 3.651 -7.660 1.00 94.88 88 PHE A CA 1
ATOM 708 C C . PHE A 1 88 ? -6.446 3.057 -9.039 1.00 94.88 88 PHE A C 1
ATOM 710 O O . PHE A 1 88 ? -5.793 3.716 -9.846 1.00 94.88 88 PHE A O 1
ATOM 717 N N . ASN A 1 89 ? -6.943 1.855 -9.339 1.00 96.38 89 ASN A N 1
ATOM 718 C CA . ASN A 1 89 ? -6.670 1.110 -10.568 1.00 96.38 89 ASN A CA 1
ATOM 719 C C . ASN A 1 89 ? -7.968 0.583 -11.208 1.00 96.38 89 ASN A C 1
ATOM 721 O O . ASN A 1 89 ? -8.059 -0.574 -11.618 1.00 96.38 89 ASN A O 1
ATOM 725 N N . ARG A 1 90 ? -8.988 1.447 -11.317 1.00 93.12 90 ARG A N 1
ATOM 726 C CA . ARG A 1 90 ? -10.333 1.080 -11.814 1.00 93.12 90 ARG A CA 1
ATOM 727 C C . ARG A 1 90 ? -10.359 0.540 -13.245 1.00 93.12 90 ARG A C 1
ATOM 729 O O . ARG A 1 90 ? -11.327 -0.100 -13.627 1.00 93.12 90 ARG A O 1
ATOM 736 N N . SER A 1 91 ? -9.316 0.794 -14.036 1.00 92.19 91 SER A N 1
ATOM 737 C CA . SER A 1 91 ? -9.186 0.271 -15.400 1.00 92.19 91 SER A CA 1
ATOM 738 C C . SER A 1 91 ? -8.828 -1.219 -15.457 1.00 92.19 91 SER A C 1
ATOM 740 O O . SER A 1 91 ? -8.673 -1.749 -16.552 1.00 92.19 91 SER A O 1
ATOM 742 N N . GLY A 1 92 ? -8.611 -1.880 -14.313 1.00 90.81 92 GLY A N 1
ATOM 743 C CA . GLY A 1 92 ? -8.131 -3.265 -14.257 1.00 90.81 92 GLY A CA 1
ATOM 744 C C . GLY A 1 92 ? -6.640 -3.415 -14.575 1.00 90.81 92 GLY A C 1
ATOM 745 O O . GLY A 1 92 ? -6.102 -4.513 -14.502 1.00 90.81 92 GLY A O 1
ATOM 746 N N . GLN A 1 93 ? -5.942 -2.314 -14.869 1.00 95.56 93 GLN A N 1
ATOM 747 C CA . GLN A 1 93 ? -4.493 -2.288 -15.056 1.00 95.56 93 GLN A CA 1
ATOM 748 C C . GLN A 1 93 ? -3.811 -1.678 -13.835 1.00 95.56 93 GLN A C 1
ATOM 750 O O . GLN A 1 93 ? -4.193 -0.598 -13.383 1.00 95.56 93 GLN A O 1
ATOM 755 N N . LEU A 1 94 ? -2.766 -2.340 -13.346 1.00 96.62 94 LEU A N 1
ATOM 756 C CA . LEU A 1 94 ? -1.990 -1.900 -12.193 1.00 96.62 94 LEU A CA 1
ATOM 757 C C . LEU A 1 94 ? -1.030 -0.764 -12.586 1.00 96.62 94 LEU A C 1
ATOM 759 O O . LEU A 1 94 ? 0.111 -0.998 -12.971 1.00 96.62 94 LEU A O 1
ATOM 763 N N . ARG A 1 95 ? -1.508 0.481 -12.530 1.00 96.94 95 ARG A N 1
ATOM 764 C CA . ARG A 1 95 ? -0.752 1.687 -12.922 1.00 96.94 95 ARG A CA 1
ATOM 765 C C . ARG A 1 95 ? -0.254 2.495 -11.735 1.00 96.94 95 ARG A C 1
ATOM 767 O O . ARG A 1 95 ? 0.780 3.158 -11.834 1.00 96.94 95 ARG A O 1
ATOM 774 N N . TYR A 1 96 ? -0.987 2.458 -10.630 1.00 97.31 96 TYR A N 1
ATOM 775 C CA . TYR A 1 96 ? -0.690 3.235 -9.437 1.00 97.31 96 TYR A CA 1
ATOM 776 C C . TYR A 1 96 ? -0.603 2.341 -8.210 1.00 97.31 96 TYR A C 1
ATOM 778 O O . TYR A 1 96 ? -1.432 1.459 -8.006 1.00 97.31 96 TYR A O 1
ATOM 786 N N . TYR A 1 97 ? 0.363 2.633 -7.351 1.00 97.44 97 TYR A N 1
ATOM 787 C CA . TYR A 1 97 ? 0.465 2.040 -6.031 1.00 97.44 97 TYR A CA 1
ATOM 788 C C . TYR A 1 97 ? 0.236 3.091 -4.948 1.00 97.44 97 TYR A C 1
ATOM 790 O O . TYR A 1 97 ? 0.817 4.181 -4.991 1.00 97.44 97 TYR A O 1
ATOM 798 N N . ARG A 1 98 ? -0.625 2.771 -3.979 1.00 90.88 98 ARG A N 1
ATOM 799 C CA . ARG A 1 98 ? -0.952 3.643 -2.850 1.00 90.88 98 ARG A CA 1
ATOM 800 C C . ARG A 1 98 ? -1.258 2.814 -1.604 1.00 90.88 98 ARG A C 1
ATOM 802 O O . ARG A 1 98 ? -2.018 1.855 -1.674 1.00 90.88 98 ARG A O 1
ATOM 809 N N . ALA A 1 99 ? -0.693 3.246 -0.480 1.00 71.81 99 ALA A N 1
ATOM 810 C CA . ALA A 1 99 ? -0.993 2.718 0.843 1.00 71.81 99 ALA A CA 1
ATOM 811 C C . ALA A 1 99 ? -2.395 3.147 1.326 1.00 71.81 99 ALA A C 1
ATOM 813 O O . ALA A 1 99 ? -2.823 4.265 1.001 1.00 71.81 99 ALA A O 1
ATOM 814 N N . PRO A 1 100 ? -3.068 2.326 2.149 1.00 69.44 100 PRO A N 1
ATOM 815 C CA . PRO A 1 100 ? -4.218 2.746 2.947 1.00 69.44 100 PRO A CA 1
ATOM 816 C C . PRO A 1 100 ? -3.836 3.948 3.821 1.00 69.44 100 PRO A C 1
ATOM 818 O O . PRO A 1 100 ? -2.760 3.967 4.419 1.00 69.44 100 PRO A O 1
ATOM 821 N N . ARG A 1 101 ? -4.681 4.976 3.856 1.00 68.12 101 ARG A N 1
ATOM 822 C CA . ARG A 1 101 ? -4.565 6.143 4.739 1.00 68.12 101 ARG A CA 1
ATOM 823 C C . ARG A 1 101 ? -5.953 6.556 5.172 1.00 68.12 101 ARG A C 1
ATOM 825 O O . ARG A 1 101 ? -6.848 6.453 4.300 1.00 68.12 101 ARG A O 1
#